Protein AF-A0A9D8S590-F1 (afdb_monomer)

Sequence (93 aa):
MKKFVYTIYFLMMSLGLSSCRVGSLALVYNDKTSIEEDGLRVDAAHKPITGIYQKYDKTMLLKEEAHYVNGRLSGLYKAYNNSGKVILEASYK

Nearest PDB structures (foldseek):
  1mt6-assembly1_A  TM=6.704E-01  e=2.825E-01  Homo sapiens
  5e9u-assembly1_D  TM=4.754E-01  e=2.825E-01  Streptococcus gordonii
  7vfm-assembly1_A  TM=5.531E-01  e=6.421E-01  Staphylococcus aureus subsp. aureus USA300
  7vfk-assembly1_B  TM=6.035E-01  e=7.656E-01  Staphylococcus aureus subsp. aureus USA300
  7vfn-assembly2_C  TM=5.226E-01  e=5.385E-01  Staphylococcus aureus subsp. aureus USA300

Structure (mmCIF, N/CA/C/O backbone):
data_AF-A0A9D8S590-F1
#
_entry.id   AF-A0A9D8S590-F1
#
loop_
_atom_site.group_PDB
_atom_site.id
_atom_site.type_symbol
_atom_site.label_atom_id
_atom_site.label_alt_id
_atom_site.label_comp_id
_atom_site.label_asym_id
_atom_site.label_entity_id
_atom_site.label_seq_id
_atom_site.pdbx_PDB_ins_code
_atom_site.Cartn_x
_atom_site.Cartn_y
_atom_site.Cartn_z
_atom_site.occupancy
_atom_site.B_iso_or_equiv
_atom_site.auth_seq_id
_atom_site.auth_comp_id
_atom_site.auth_asym_id
_atom_site.auth_atom_id
_atom_site.pdbx_PDB_model_num
ATOM 1 N N . MET A 1 1 ? 56.106 -18.911 23.865 1.00 57.62 1 MET A N 1
ATOM 2 C CA . MET A 1 1 ? 54.927 -18.395 24.602 1.00 57.62 1 MET A CA 1
ATOM 3 C C . MET A 1 1 ? 54.269 -17.198 23.911 1.00 57.62 1 MET A C 1
ATOM 5 O O . MET A 1 1 ? 53.092 -17.291 23.608 1.00 57.62 1 MET A O 1
ATOM 9 N N . LYS A 1 2 ? 55.003 -16.130 23.549 1.00 50.94 2 LYS A N 1
ATOM 10 C CA . LYS A 1 2 ? 54.437 -14.951 22.847 1.00 50.94 2 LYS A CA 1
ATOM 11 C C . LYS A 1 2 ? 53.743 -15.268 21.506 1.00 50.94 2 LYS A C 1
ATOM 13 O O . LYS A 1 2 ? 52.668 -14.748 21.253 1.00 50.94 2 LYS A O 1
ATOM 18 N N . LYS A 1 3 ? 54.296 -16.178 20.688 1.00 53.81 3 LYS A N 1
ATOM 19 C CA . LYS A 1 3 ? 53.686 -16.600 19.405 1.00 53.81 3 LYS A CA 1
ATOM 20 C C . LYS A 1 3 ? 52.295 -17.236 19.570 1.00 53.81 3 LYS A C 1
ATOM 22 O O . LYS A 1 3 ? 51.437 -17.003 18.738 1.00 53.81 3 LYS A O 1
ATOM 27 N N . PHE A 1 4 ? 52.064 -17.960 20.669 1.00 59.22 4 PHE A N 1
ATOM 28 C CA . PHE A 1 4 ? 50.789 -18.629 20.963 1.00 59.22 4 PHE A CA 1
ATOM 29 C C . PHE A 1 4 ? 49.681 -17.625 21.322 1.00 59.22 4 PHE A C 1
ATOM 31 O O . PHE A 1 4 ? 48.528 -17.798 20.943 1.00 59.22 4 PHE A O 1
ATOM 38 N N . VAL A 1 5 ? 50.055 -16.531 21.996 1.00 61.88 5 VAL A N 1
ATOM 39 C CA . VAL A 1 5 ? 49.145 -15.431 22.354 1.00 61.88 5 VAL A CA 1
ATOM 40 C C . VAL A 1 5 ? 48.705 -14.651 21.110 1.00 61.88 5 VAL A C 1
ATOM 42 O O . VAL A 1 5 ? 47.527 -14.331 20.986 1.00 61.88 5 VAL A O 1
ATOM 45 N N . TYR A 1 6 ? 49.606 -14.413 20.146 1.00 60.75 6 TYR A N 1
ATOM 46 C CA . TYR A 1 6 ? 49.246 -13.757 18.880 1.00 60.75 6 TYR A CA 1
ATOM 47 C C . TYR A 1 6 ? 48.312 -14.608 18.012 1.00 60.75 6 TYR A C 1
ATOM 49 O O . TYR A 1 6 ? 47.399 -14.066 17.394 1.00 60.75 6 TYR A O 1
ATOM 57 N N . THR A 1 7 ? 48.485 -15.933 17.999 1.00 59.62 7 THR A N 1
ATOM 58 C CA . THR A 1 7 ? 47.588 -16.838 17.263 1.00 59.62 7 THR A CA 1
ATOM 59 C C . THR A 1 7 ? 46.177 -16.854 17.859 1.00 59.62 7 THR A C 1
ATOM 61 O O . THR A 1 7 ? 45.201 -16.861 17.114 1.00 59.62 7 THR A O 1
ATOM 64 N N . ILE A 1 8 ? 46.054 -16.781 19.189 1.00 61.78 8 ILE A N 1
ATOM 65 C CA . ILE A 1 8 ? 44.757 -16.681 19.882 1.00 61.78 8 ILE A CA 1
ATOM 66 C C . ILE A 1 8 ? 44.086 -15.327 19.607 1.00 61.78 8 ILE A C 1
ATOM 68 O O . ILE A 1 8 ? 42.884 -15.276 19.358 1.00 61.78 8 ILE A O 1
ATOM 72 N N . TYR A 1 9 ? 44.859 -14.238 19.582 1.00 59.62 9 TYR A N 1
ATOM 73 C CA . TYR A 1 9 ? 44.336 -12.903 19.281 1.00 59.62 9 TYR A CA 1
ATOM 74 C C . TYR A 1 9 ? 43.818 -12.791 17.835 1.00 59.62 9 TYR A C 1
ATOM 76 O O . TYR A 1 9 ? 42.786 -12.174 17.588 1.00 59.62 9 TYR A O 1
ATOM 84 N N . PHE A 1 10 ? 44.486 -13.451 16.883 1.00 63.09 10 PHE A N 1
ATOM 85 C CA . PHE A 1 10 ? 44.072 -13.491 15.477 1.00 63.09 10 PHE A CA 1
ATOM 86 C C . PHE A 1 10 ? 42.776 -14.296 15.255 1.00 63.09 10 PHE A C 1
ATOM 88 O O . PHE A 1 10 ? 41.968 -13.941 14.401 1.00 63.09 10 PHE A O 1
ATOM 95 N N . LEU A 1 11 ? 42.532 -15.341 16.056 1.00 58.28 11 LEU A N 1
ATOM 96 C CA . LEU A 1 11 ? 41.325 -16.177 15.967 1.00 58.28 11 LEU A CA 1
ATOM 97 C C . LEU A 1 11 ? 40.074 -15.504 16.568 1.00 58.28 11 LEU A C 1
ATOM 99 O O . LEU A 1 11 ? 38.954 -15.818 16.179 1.00 58.28 11 LEU A O 1
ATOM 103 N N . MET A 1 12 ? 40.249 -14.576 17.511 1.00 61.16 12 MET A N 1
ATOM 104 C CA . MET A 1 12 ? 39.145 -13.862 18.172 1.00 61.16 12 MET A CA 1
ATOM 105 C C . MET A 1 12 ? 38.668 -12.622 17.402 1.00 61.16 12 MET A C 1
ATOM 107 O O . MET A 1 12 ? 37.593 -12.100 17.682 1.00 61.16 12 MET A O 1
ATOM 111 N N . MET A 1 13 ? 39.426 -12.167 16.401 1.00 60.19 13 MET A N 1
ATOM 112 C CA . MET A 1 13 ? 39.083 -11.001 15.579 1.00 60.19 13 MET A CA 1
ATOM 113 C C . MET A 1 13 ? 38.152 -11.345 14.397 1.00 60.19 13 MET A C 1
ATOM 115 O O . MET A 1 13 ? 37.563 -10.450 13.796 1.00 60.19 13 MET A O 1
ATOM 1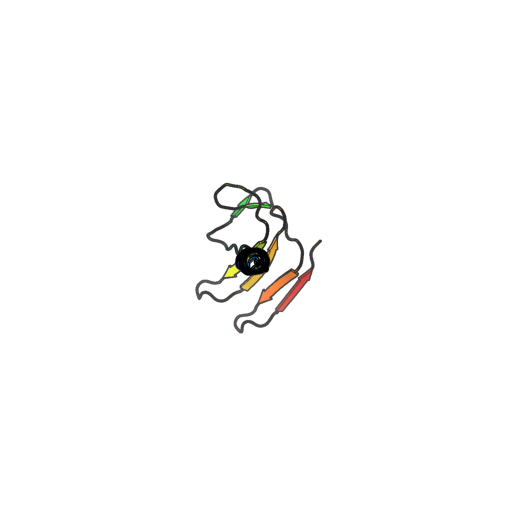19 N N . SER A 1 14 ? 37.963 -12.632 14.082 1.00 60.88 14 SER A N 1
ATOM 120 C CA . SER A 1 14 ? 37.116 -13.101 12.973 1.00 60.88 14 SER A CA 1
ATOM 121 C C . SER A 1 14 ? 35.655 -13.389 13.355 1.00 60.88 14 SER A C 1
ATOM 123 O O . SER A 1 14 ? 34.819 -13.554 12.470 1.00 60.88 14 SER A O 1
ATOM 125 N N . LEU A 1 15 ? 35.304 -13.403 14.646 1.00 60.84 15 LEU A N 1
ATOM 126 C CA . LEU A 1 15 ? 33.947 -13.732 15.123 1.00 60.84 15 LEU A CA 1
ATOM 127 C C . LEU A 1 15 ? 33.019 -12.506 15.291 1.00 60.84 15 LEU A C 1
ATOM 129 O O . LEU A 1 15 ? 31.872 -12.641 15.715 1.00 60.84 15 LEU A O 1
ATOM 133 N N . GLY A 1 16 ? 33.483 -11.308 14.919 1.00 58.88 16 GLY A N 1
ATOM 134 C CA . GLY A 1 16 ? 32.763 -10.042 15.110 1.00 58.88 16 GLY A CA 1
ATOM 135 C C . GLY A 1 16 ? 31.861 -9.578 13.958 1.00 58.88 16 GLY A C 1
ATOM 136 O O . GLY A 1 16 ? 31.182 -8.570 14.111 1.00 58.88 16 GLY A O 1
ATOM 137 N N . LEU A 1 17 ? 31.809 -10.278 12.820 1.00 60.47 17 LEU A N 1
ATOM 138 C CA . LEU A 1 17 ? 30.906 -9.941 11.701 1.00 60.47 17 LEU A CA 1
ATOM 139 C C . LEU A 1 17 ? 29.663 -10.838 11.696 1.00 60.47 17 LEU A C 1
ATOM 141 O O . LEU A 1 17 ? 29.185 -11.264 10.644 1.00 60.47 17 LEU A O 1
ATOM 145 N N . SER A 1 18 ? 29.140 -11.138 12.886 1.00 64.31 18 SER A N 1
ATOM 146 C CA . SER A 1 18 ? 27.841 -11.791 13.034 1.00 64.31 18 SER A CA 1
ATOM 147 C C . SER A 1 18 ? 26.763 -10.829 12.544 1.00 64.31 18 SER A C 1
ATOM 149 O O . SER A 1 18 ? 26.262 -9.996 13.290 1.00 64.31 18 SER A O 1
ATOM 151 N N . SER A 1 19 ? 26.519 -10.925 11.235 1.00 60.91 19 SER A N 1
ATOM 152 C CA . SER A 1 19 ? 25.381 -10.462 10.452 1.00 60.91 19 SER A CA 1
ATOM 153 C C . SER A 1 19 ? 24.399 -9.628 11.269 1.00 60.91 19 SER A C 1
ATOM 155 O O . SER A 1 19 ? 23.525 -10.162 11.955 1.00 60.91 19 SER A O 1
ATOM 157 N N . CYS A 1 20 ? 24.491 -8.301 11.137 1.00 58.41 20 CYS A N 1
ATOM 158 C CA . CYS A 1 20 ? 23.281 -7.508 11.250 1.00 58.41 20 CYS A CA 1
ATOM 159 C C . CYS A 1 20 ? 22.358 -8.094 10.182 1.00 58.41 20 CYS A C 1
ATOM 161 O O . CYS A 1 20 ? 22.584 -7.899 8.986 1.00 58.41 20 CYS A O 1
ATOM 163 N N . ARG A 1 21 ? 21.394 -8.923 10.593 1.00 58.84 21 ARG A N 1
ATOM 164 C CA . ARG A 1 21 ? 20.281 -9.267 9.725 1.00 58.84 21 ARG A CA 1
ATOM 165 C C . ARG A 1 21 ? 19.627 -7.928 9.445 1.00 58.84 21 ARG A C 1
ATOM 167 O O . ARG A 1 21 ? 18.883 -7.429 10.285 1.00 58.84 21 ARG A O 1
ATOM 174 N N . VAL A 1 22 ? 19.974 -7.309 8.320 1.00 58.88 22 VAL A N 1
ATOM 175 C CA . VAL A 1 22 ? 19.219 -6.187 7.787 1.00 58.88 22 VAL A CA 1
ATOM 176 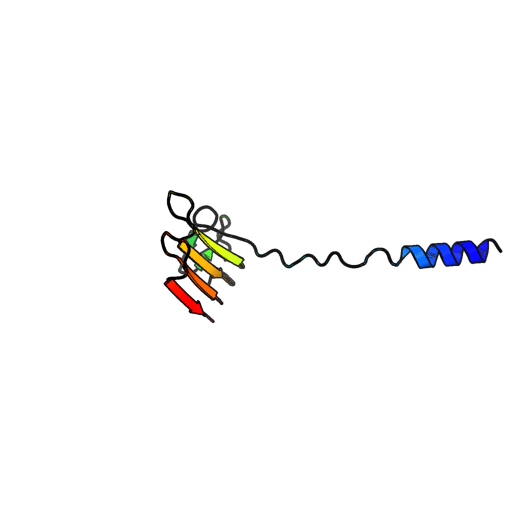C C . VAL A 1 22 ? 17.860 -6.799 7.508 1.00 58.88 22 VAL A C 1
ATOM 178 O O . VAL A 1 22 ? 17.680 -7.492 6.508 1.00 58.88 22 VAL A O 1
ATOM 181 N N . GLY A 1 23 ? 16.944 -6.678 8.474 1.00 55.41 23 GLY A N 1
ATOM 182 C CA . GLY A 1 23 ? 15.547 -6.998 8.255 1.00 55.41 23 GLY A CA 1
ATOM 183 C C . GLY A 1 23 ? 15.173 -6.274 6.977 1.00 55.41 23 GLY A C 1
ATOM 184 O O . GLY A 1 23 ? 15.448 -5.082 6.859 1.00 55.41 23 GLY A O 1
ATOM 185 N N . SER A 1 24 ? 14.698 -7.022 5.986 1.00 57.19 24 SER A N 1
ATOM 186 C CA . SER A 1 24 ? 14.336 -6.502 4.675 1.00 57.19 24 SER A CA 1
ATOM 187 C C . SER A 1 24 ? 13.458 -5.270 4.871 1.00 57.19 24 SER A C 1
ATOM 189 O O . SER A 1 24 ? 12.302 -5.391 5.273 1.00 57.19 24 SER A O 1
ATOM 191 N N . LEU A 1 25 ? 14.048 -4.088 4.669 1.00 67.38 25 LEU A N 1
ATOM 192 C CA . LEU A 1 25 ? 13.359 -2.812 4.776 1.00 67.38 25 LEU A CA 1
ATOM 193 C C . LEU A 1 25 ? 12.314 -2.805 3.668 1.00 67.38 25 LEU A C 1
ATOM 195 O O . LEU A 1 25 ? 12.645 -2.660 2.492 1.00 67.38 25 LEU A O 1
ATOM 199 N N . ALA A 1 26 ? 11.056 -3.021 4.038 1.00 75.38 26 ALA A N 1
ATOM 200 C CA . ALA A 1 26 ? 9.958 -2.806 3.120 1.00 75.38 26 ALA A CA 1
ATOM 201 C C . ALA A 1 26 ? 9.872 -1.298 2.866 1.00 75.38 26 ALA A C 1
ATOM 203 O O . ALA A 1 26 ? 9.642 -0.519 3.792 1.00 75.38 26 ALA A O 1
ATOM 204 N N . LEU A 1 27 ? 1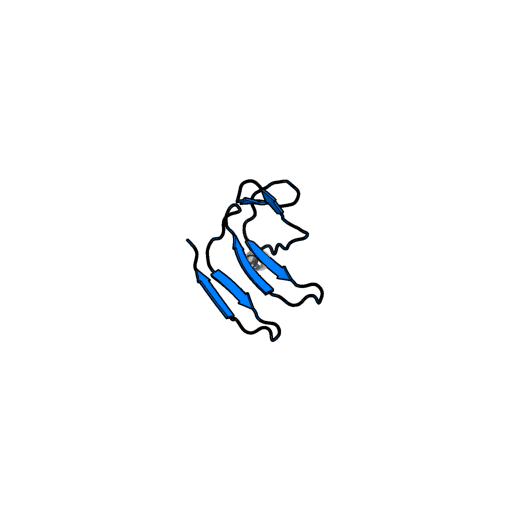0.104 -0.882 1.621 1.00 92.12 27 LEU A N 1
ATOM 205 C CA . LEU A 1 27 ? 9.893 0.504 1.219 1.00 92.12 27 LEU A CA 1
ATOM 206 C C . LEU A 1 27 ? 8.398 0.819 1.320 1.00 92.12 27 LEU A C 1
ATOM 208 O O . LEU A 1 27 ? 7.572 0.035 0.847 1.00 92.12 27 LEU A O 1
ATOM 212 N N . VAL A 1 28 ? 8.063 1.948 1.946 1.00 96.31 28 VAL A N 1
ATOM 213 C CA . VAL A 1 28 ? 6.679 2.400 2.123 1.00 96.31 28 VAL A CA 1
ATOM 214 C C . VAL A 1 28 ? 6.433 3.626 1.255 1.00 96.31 28 VAL A C 1
ATOM 216 O O . VAL A 1 28 ? 7.151 4.624 1.332 1.00 96.31 28 VAL A O 1
ATOM 219 N N . TYR A 1 29 ? 5.391 3.544 0.443 1.00 97.50 29 TYR A N 1
ATOM 220 C CA . TYR A 1 29 ? 4.954 4.561 -0.493 1.00 97.50 29 TYR A CA 1
ATOM 221 C C . TYR A 1 29 ? 3.561 5.058 -0.126 1.00 97.50 29 TYR A C 1
ATOM 223 O O . TYR A 1 29 ? 2.766 4.350 0.491 1.00 97.50 29 TYR A O 1
ATOM 231 N N . ASN A 1 30 ? 3.238 6.271 -0.550 1.00 97.50 30 ASN A N 1
ATOM 232 C CA . ASN A 1 30 ? 1.908 6.845 -0.417 1.00 97.50 30 ASN A CA 1
ATOM 233 C C . ASN A 1 30 ? 1.585 7.723 -1.633 1.00 97.50 30 ASN A C 1
ATOM 235 O O . ASN A 1 30 ? 2.335 7.785 -2.609 1.00 97.50 30 ASN A O 1
ATOM 239 N N . ASP A 1 31 ? 0.434 8.369 -1.585 1.00 96.88 31 ASP A N 1
ATOM 240 C CA . ASP A 1 31 ? -0.104 9.296 -2.578 1.00 96.88 31 ASP A CA 1
ATOM 241 C C . ASP A 1 31 ? 0.779 10.536 -2.822 1.00 96.88 31 ASP A C 1
ATOM 243 O O . ASP A 1 31 ? 0.641 11.185 -3.853 1.00 96.88 31 ASP A O 1
ATOM 247 N N . LYS A 1 32 ? 1.738 10.836 -1.936 1.00 96.12 32 LYS A N 1
ATOM 248 C CA . LYS A 1 32 ? 2.721 11.920 -2.117 1.00 96.12 32 LYS A CA 1
ATOM 249 C C . LYS A 1 32 ? 4.034 11.450 -2.739 1.00 96.12 32 LYS A C 1
ATOM 251 O O . LYS A 1 32 ? 4.738 12.257 -3.333 1.00 96.12 32 LYS A O 1
ATOM 256 N N . THR A 1 33 ? 4.402 10.182 -2.560 1.00 97.56 33 THR A N 1
ATOM 257 C CA . THR A 1 33 ? 5.711 9.653 -2.992 1.00 97.56 33 THR A CA 1
ATOM 258 C C . THR A 1 33 ? 5.646 8.799 -4.250 1.00 97.56 33 THR A C 1
ATOM 260 O O . THR A 1 33 ? 6.684 8.404 -4.777 1.00 97.56 33 THR A O 1
ATOM 263 N N . SER A 1 34 ? 4.441 8.494 -4.726 1.00 97.69 34 SER A N 1
ATOM 264 C CA . SER A 1 34 ? 4.231 7.719 -5.945 1.00 97.69 34 SER A CA 1
ATOM 265 C C . SER A 1 34 ? 2.898 8.069 -6.586 1.00 97.69 34 SER A C 1
ATOM 267 O O . SER A 1 34 ? 1.932 8.406 -5.893 1.00 97.69 34 SER A O 1
ATOM 269 N N . ILE A 1 35 ? 2.829 7.915 -7.902 1.00 97.88 35 ILE A N 1
ATOM 270 C CA . ILE A 1 35 ? 1.647 8.160 -8.735 1.00 97.88 35 ILE A CA 1
ATOM 271 C C . ILE A 1 35 ? 1.322 6.913 -9.557 1.00 97.88 35 ILE A C 1
ATOM 273 O O . ILE A 1 35 ? 2.097 5.959 -9.569 1.00 97.88 35 ILE A O 1
ATOM 277 N N . GLU A 1 36 ? 0.152 6.887 -10.181 1.00 97.12 36 GLU A N 1
ATOM 278 C CA . GLU A 1 36 ? -0.200 5.857 -11.157 1.00 97.12 36 GLU A CA 1
ATOM 279 C C . GLU A 1 36 ? -0.002 6.417 -12.570 1.00 97.12 36 GLU A C 1
ATOM 281 O O . GLU A 1 36 ? -0.497 7.499 -12.883 1.00 97.12 36 GLU A O 1
ATOM 286 N N . GLU A 1 37 ? 0.747 5.693 -13.394 1.00 97.69 37 GLU A N 1
ATOM 287 C CA . GLU A 1 37 ? 1.105 6.031 -14.770 1.00 97.69 37 GLU A CA 1
ATOM 288 C C . GLU A 1 37 ? 1.024 4.749 -15.605 1.00 97.69 37 GLU A C 1
ATOM 290 O O . GLU A 1 37 ? 1.603 3.728 -15.236 1.00 97.69 37 GLU A O 1
ATOM 295 N N . ASP A 1 38 ? 0.244 4.769 -16.689 1.00 96.06 38 ASP A N 1
ATOM 296 C CA . ASP A 1 38 ? 0.022 3.611 -17.569 1.00 96.06 38 ASP A CA 1
ATOM 297 C C . ASP A 1 38 ? -0.393 2.313 -16.835 1.00 96.06 38 ASP A C 1
ATOM 299 O O . ASP A 1 38 ? -0.029 1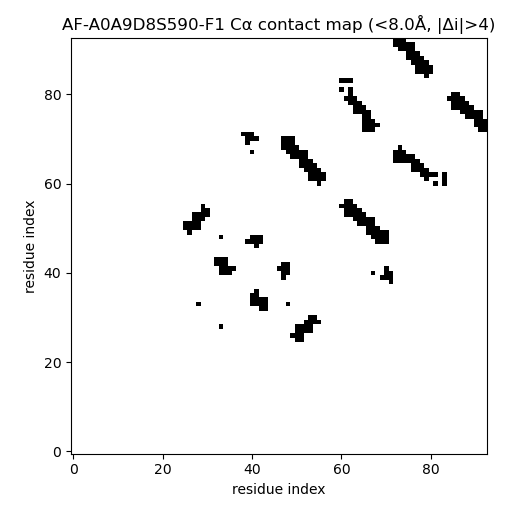.199 -17.218 1.00 96.06 38 ASP A O 1
ATOM 303 N N . GLY A 1 39 ? -1.167 2.448 -15.750 1.00 95.31 39 GLY A N 1
ATOM 304 C CA . GLY A 1 39 ? -1.622 1.327 -14.914 1.00 95.31 39 GLY A CA 1
ATOM 305 C C . GLY A 1 39 ? -0.533 0.717 -14.022 1.00 95.31 39 GLY A C 1
ATOM 306 O O . GLY A 1 39 ? -0.734 -0.350 -13.437 1.00 95.31 39 GLY A O 1
ATOM 307 N N . LEU A 1 40 ? 0.627 1.368 -13.922 1.00 97.69 40 LEU A N 1
ATOM 308 C CA . LEU A 1 40 ? 1.697 1.035 -12.994 1.00 97.69 40 LEU A CA 1
ATOM 309 C C . LEU A 1 40 ? 1.825 2.121 -11.934 1.00 97.69 40 LEU A C 1
ATOM 311 O O . LEU A 1 40 ? 1.717 3.312 -12.205 1.00 97.69 40 LEU A O 1
ATOM 315 N N . ARG A 1 41 ? 2.137 1.711 -10.711 1.00 97.56 41 ARG A N 1
ATOM 316 C CA . ARG A 1 41 ? 2.499 2.638 -9.646 1.00 97.56 41 ARG A CA 1
ATOM 317 C C . ARG A 1 41 ? 3.996 2.932 -9.695 1.00 97.56 41 ARG A C 1
ATOM 319 O O . ARG A 1 41 ? 4.813 2.014 -9.583 1.00 97.56 41 ARG A O 1
ATOM 326 N N . VAL A 1 42 ? 4.351 4.201 -9.856 1.00 98.44 42 VAL A N 1
ATOM 327 C CA . VAL A 1 42 ? 5.731 4.663 -10.057 1.00 98.44 42 VAL A CA 1
ATOM 328 C C . VAL A 1 42 ? 6.136 5.700 -9.014 1.00 98.44 42 VAL A C 1
ATOM 330 O O . VAL A 1 42 ? 5.289 6.413 -8.476 1.00 98.44 42 VAL A O 1
ATOM 333 N N . ASP A 1 43 ? 7.426 5.765 -8.694 1.00 97.75 43 ASP A N 1
ATOM 334 C CA . ASP A 1 43 ? 7.996 6.796 -7.824 1.00 97.75 43 ASP A CA 1
ATOM 335 C C . ASP A 1 43 ? 8.203 8.136 -8.558 1.00 97.75 43 ASP A C 1
ATOM 337 O O . ASP A 1 43 ? 7.863 8.295 -9.729 1.00 97.75 43 ASP A O 1
ATOM 341 N N . ALA A 1 44 ? 8.782 9.122 -7.866 1.00 96.75 44 ALA A N 1
ATOM 342 C CA . ALA A 1 44 ? 9.070 10.444 -8.429 1.00 96.75 44 ALA A CA 1
ATOM 343 C C . ALA A 1 44 ? 10.065 10.435 -9.610 1.00 96.75 44 ALA A C 1
ATOM 345 O O . ALA A 1 44 ? 10.173 11.433 -10.317 1.00 96.75 44 ALA A O 1
ATOM 346 N N . ALA A 1 45 ? 10.800 9.340 -9.820 1.00 97.38 45 ALA A N 1
ATOM 347 C CA . ALA A 1 45 ? 11.689 9.147 -10.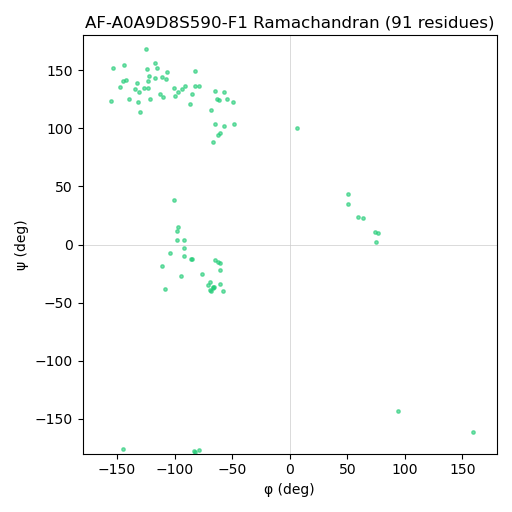961 1.00 97.38 45 ALA A CA 1
ATOM 348 C C . ALA A 1 45 ? 11.016 8.341 -12.089 1.00 97.38 45 ALA A C 1
ATOM 350 O O . ALA A 1 45 ? 11.713 7.844 -12.974 1.00 97.38 45 ALA A O 1
ATOM 351 N N . HIS A 1 46 ? 9.685 8.193 -12.051 1.00 97.00 46 HIS A N 1
ATOM 352 C CA . HIS A 1 46 ? 8.893 7.385 -12.983 1.00 97.00 46 HIS A CA 1
ATOM 353 C C . HIS A 1 46 ? 9.298 5.901 -13.002 1.00 97.00 46 HIS A C 1
ATOM 355 O O . HIS A 1 46 ? 9.058 5.180 -13.972 1.00 97.00 46 HIS A O 1
ATOM 361 N N . LYS A 1 47 ? 9.917 5.404 -11.921 1.00 97.69 47 LYS A N 1
ATOM 362 C CA . LYS A 1 47 ? 10.322 4.002 -11.818 1.00 97.69 47 LYS A CA 1
ATOM 363 C C . LYS A 1 47 ? 9.234 3.179 -11.117 1.00 97.69 47 LYS A C 1
ATOM 365 O O . LYS A 1 47 ? 8.770 3.588 -10.051 1.00 97.69 47 LYS A O 1
ATOM 370 N N . PRO A 1 48 ? 8.858 1.994 -11.642 1.00 98.12 48 PRO A N 1
ATOM 371 C CA . PRO A 1 48 ? 7.885 1.123 -10.987 1.00 98.12 48 PRO A CA 1
ATOM 372 C C . PRO A 1 48 ? 8.313 0.740 -9.568 1.00 98.12 48 PRO A C 1
ATOM 374 O O . PRO A 1 48 ? 9.446 0.297 -9.350 1.00 98.12 48 PRO A O 1
ATOM 377 N N . ILE A 1 49 ? 7.400 0.887 -8.607 1.00 97.44 49 ILE A N 1
ATOM 378 C CA . ILE A 1 49 ? 7.703 0.645 -7.194 1.00 97.44 49 ILE A CA 1
ATOM 379 C C . ILE A 1 49 ? 7.627 -0.842 -6.832 1.00 97.44 49 ILE A C 1
ATOM 381 O O . ILE A 1 49 ? 6.805 -1.593 -7.360 1.00 97.44 49 ILE A O 1
ATOM 385 N N . THR A 1 50 ? 8.443 -1.255 -5.865 1.00 96.94 50 THR A N 1
ATOM 386 C CA . THR A 1 50 ? 8.330 -2.557 -5.198 1.00 96.94 50 THR A CA 1
ATOM 387 C C . THR A 1 50 ? 8.358 -2.314 -3.696 1.00 96.94 50 THR A C 1
ATOM 389 O O . THR A 1 50 ? 9.362 -1.839 -3.164 1.00 96.94 50 THR A O 1
ATOM 392 N N . GLY A 1 51 ? 7.248 -2.593 -3.014 1.00 95.69 51 GLY A N 1
ATOM 393 C CA . GLY A 1 51 ? 7.078 -2.252 -1.605 1.00 95.69 51 GLY A CA 1
ATOM 394 C C . GLY A 1 51 ? 5.619 -2.200 -1.163 1.00 95.69 51 GLY A C 1
ATOM 395 O O . GLY A 1 51 ? 4.733 -2.748 -1.817 1.00 95.69 51 GLY A O 1
ATOM 396 N N . ILE A 1 52 ? 5.381 -1.540 -0.033 1.00 97.25 52 ILE A N 1
ATOM 397 C CA . ILE A 1 52 ? 4.053 -1.336 0.544 1.00 97.25 52 ILE A CA 1
ATOM 398 C C . ILE A 1 52 ? 3.548 0.043 0.141 1.00 97.25 52 ILE A C 1
ATOM 400 O O . ILE A 1 52 ? 4.243 1.038 0.308 1.00 97.25 52 ILE A O 1
ATOM 404 N N . TYR A 1 53 ? 2.326 0.117 -0.359 1.00 98.06 53 TYR A N 1
ATOM 405 C CA . TYR A 1 53 ? 1.587 1.352 -0.545 1.00 98.06 53 TYR A CA 1
ATOM 406 C C . TYR A 1 53 ? 0.579 1.527 0.587 1.00 98.06 53 TYR A C 1
ATOM 408 O O . TYR A 1 53 ? -0.155 0.596 0.909 1.00 98.06 53 TYR A O 1
ATOM 416 N N . GLN A 1 54 ? 0.511 2.732 1.144 1.00 98.25 54 GLN A N 1
ATOM 417 C CA . GLN A 1 54 ? -0.488 3.125 2.126 1.00 98.25 54 GLN A CA 1
ATOM 418 C C . GLN A 1 54 ? -1.204 4.397 1.683 1.00 98.25 54 GLN A C 1
ATOM 420 O O . GLN A 1 54 ? -0.576 5.372 1.265 1.00 98.25 54 GLN A O 1
ATOM 425 N N . LYS A 1 55 ? -2.528 4.388 1.814 1.00 97.94 55 LYS A N 1
ATOM 426 C CA . LYS A 1 55 ? -3.394 5.531 1.535 1.00 97.94 55 LYS A CA 1
ATOM 427 C C . LYS A 1 55 ? -4.014 6.030 2.824 1.00 97.94 55 LYS A C 1
ATOM 429 O O . LYS A 1 55 ? -4.625 5.255 3.562 1.00 97.94 55 LYS A O 1
ATOM 434 N N . TYR A 1 56 ? -3.909 7.329 3.049 1.00 97.44 56 TYR A N 1
ATOM 435 C CA . TYR A 1 56 ? -4.433 7.991 4.235 1.00 97.44 56 TYR A CA 1
ATOM 436 C C . TYR A 1 56 ? -5.551 8.961 3.856 1.00 97.44 56 TYR A C 1
ATOM 438 O O . TYR A 1 56 ? -5.582 9.489 2.746 1.00 97.44 56 TYR A O 1
ATOM 446 N N . ASP A 1 57 ? -6.486 9.203 4.772 1.00 95.44 57 ASP A N 1
ATOM 447 C CA . ASP A 1 57 ? -7.433 10.306 4.615 1.00 95.44 57 ASP A CA 1
ATOM 448 C C . ASP A 1 57 ? -6.853 11.651 5.086 1.00 95.44 57 ASP A C 1
ATOM 450 O O . ASP A 1 57 ? -5.709 11.759 5.530 1.00 95.44 57 ASP A O 1
ATOM 454 N N . LYS A 1 58 ? -7.675 12.704 5.013 1.00 95.12 58 LYS A N 1
ATOM 455 C CA . LYS A 1 58 ? -7.308 14.070 5.428 1.00 95.12 58 LYS A CA 1
ATOM 456 C C . LYS A 1 58 ? -6.924 14.177 6.909 1.00 95.12 58 LYS A C 1
ATOM 458 O O . LYS A 1 58 ? -6.258 15.133 7.289 1.00 95.12 58 LYS A O 1
ATOM 463 N N . THR A 1 59 ? -7.363 13.227 7.731 1.00 95.19 59 THR A N 1
ATOM 464 C CA . THR A 1 59 ? -7.073 13.146 9.167 1.00 95.19 59 THR A CA 1
ATOM 465 C C . THR A 1 59 ? -5.924 12.189 9.483 1.00 95.19 59 THR A C 1
ATOM 467 O O . THR A 1 59 ? -5.705 11.877 10.648 1.00 95.19 59 THR A O 1
ATOM 470 N N . MET A 1 60 ? -5.172 11.743 8.467 1.00 94.44 60 MET A N 1
ATOM 471 C CA . MET A 1 60 ? -4.069 10.783 8.590 1.00 94.44 60 MET A CA 1
ATOM 472 C C . MET A 1 60 ? -4.502 9.388 9.071 1.00 94.44 60 MET A C 1
ATOM 474 O O . MET A 1 60 ? -3.677 8.617 9.559 1.00 94.44 60 MET A O 1
ATOM 478 N N . LEU A 1 61 ? -5.775 9.022 8.897 1.00 96.94 61 LEU A N 1
ATOM 479 C CA . LEU A 1 61 ? -6.244 7.668 9.177 1.00 96.94 61 LEU A CA 1
ATOM 480 C C . LEU A 1 61 ? -6.009 6.762 7.962 1.00 96.94 61 LEU A C 1
ATOM 482 O O . LEU A 1 61 ? -6.403 7.104 6.844 1.00 96.94 61 LEU A O 1
ATOM 486 N N . LEU A 1 62 ? -5.390 5.599 8.189 1.00 97.94 62 LEU A N 1
ATOM 487 C CA . LEU A 1 62 ? -5.122 4.601 7.151 1.00 97.94 62 LEU A CA 1
ATOM 488 C C . LEU A 1 62 ? -6.439 4.073 6.568 1.00 97.94 62 LEU A C 1
ATOM 490 O O . LEU A 1 62 ? -7.306 3.598 7.302 1.00 97.94 62 LEU A O 1
ATOM 494 N N . LYS A 1 63 ? -6.582 4.157 5.245 1.00 98.44 63 LYS A N 1
ATOM 495 C CA . LYS A 1 63 ? -7.748 3.665 4.499 1.00 98.44 63 LYS A CA 1
ATOM 496 C C . LYS A 1 63 ? -7.443 2.428 3.691 1.00 98.44 63 LYS A C 1
ATOM 498 O O . LYS A 1 63 ? -8.293 1.549 3.622 1.00 98.44 63 LYS A O 1
ATOM 503 N N . GLU A 1 64 ? -6.259 2.356 3.095 1.00 98.19 64 GLU A N 1
ATOM 504 C CA . GLU A 1 64 ? -5.871 1.241 2.237 1.00 98.19 64 GLU A CA 1
ATOM 505 C C . GLU A 1 64 ? -4.393 0.913 2.448 1.00 98.19 64 GLU A C 1
ATOM 507 O O . GLU A 1 64 ? -3.570 1.817 2.594 1.00 98.19 64 GLU A O 1
ATOM 512 N N . GLU A 1 65 ? -4.067 -0.375 2.443 1.00 98.12 65 GLU A N 1
ATOM 513 C CA . GLU A 1 65 ? -2.704 -0.897 2.428 1.00 98.12 65 GLU A CA 1
ATOM 514 C C . GLU A 1 65 ? -2.599 -1.958 1.334 1.00 98.12 65 GLU A C 1
ATOM 516 O O . GLU A 1 65 ? -3.451 -2.841 1.231 1.00 98.12 65 GLU A O 1
ATOM 521 N N . ALA A 1 66 ? -1.572 -1.863 0.497 1.00 97.62 66 ALA A N 1
ATOM 522 C CA . ALA A 1 66 ? -1.423 -2.716 -0.666 1.00 97.62 66 ALA A CA 1
ATOM 523 C C . ALA A 1 66 ? 0.040 -3.049 -0.932 1.00 97.62 66 ALA A C 1
ATOM 525 O O . ALA A 1 66 ? 0.911 -2.189 -0.837 1.00 97.62 66 ALA A O 1
ATOM 526 N N . HIS A 1 67 ? 0.312 -4.283 -1.327 1.00 97.12 67 HIS A N 1
ATOM 527 C CA . HIS A 1 67 ? 1.642 -4.693 -1.750 1.00 97.12 67 HIS A CA 1
ATOM 528 C C . HIS A 1 67 ? 1.803 -4.499 -3.265 1.00 97.12 67 HIS A C 1
ATOM 530 O O . HIS A 1 67 ? 0.908 -4.833 -4.043 1.00 97.12 67 HIS A O 1
ATOM 536 N N . TYR A 1 68 ? 2.950 -3.960 -3.676 1.00 96.94 68 TYR A N 1
ATOM 537 C CA . TYR A 1 68 ? 3.311 -3.747 -5.074 1.00 96.94 68 TYR A CA 1
ATOM 538 C C . TYR A 1 68 ? 4.631 -4.438 -5.417 1.00 96.94 68 TYR A C 1
ATOM 540 O O . TYR A 1 68 ? 5.585 -4.405 -4.636 1.00 96.94 68 TYR A O 1
ATOM 548 N N . VAL A 1 69 ? 4.699 -5.016 -6.616 1.00 96.81 69 VAL A N 1
ATOM 549 C CA . VAL A 1 69 ? 5.918 -5.557 -7.229 1.00 96.81 69 VAL A CA 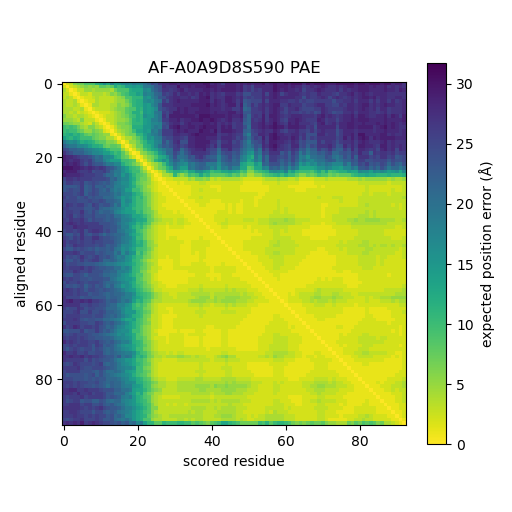1
ATOM 550 C C . VAL A 1 69 ? 5.996 -5.039 -8.660 1.00 96.81 69 VAL A C 1
ATOM 552 O O . VAL A 1 69 ? 5.076 -5.249 -9.448 1.00 96.81 69 VAL A O 1
ATOM 555 N N . ASN A 1 70 ? 7.08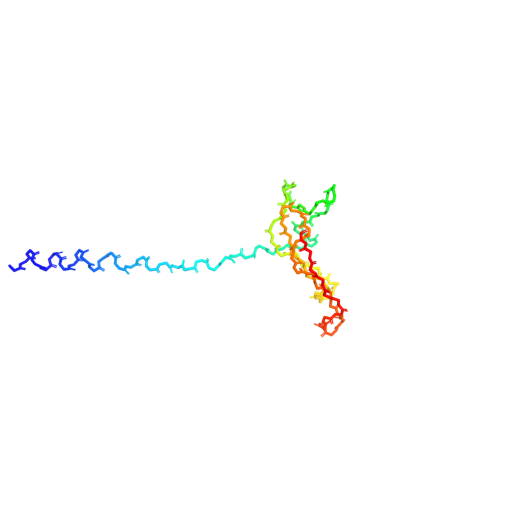9 -4.353 -9.006 1.00 96.56 70 ASN A N 1
ATOM 556 C CA . ASN A 1 70 ? 7.291 -3.738 -10.324 1.00 96.56 70 ASN A CA 1
ATOM 557 C C . ASN A 1 70 ? 6.100 -2.866 -10.768 1.00 96.56 70 ASN A C 1
ATOM 559 O O . ASN A 1 70 ? 5.644 -2.938 -11.909 1.00 96.56 70 ASN A O 1
ATOM 563 N N . GLY A 1 71 ? 5.569 -2.068 -9.842 1.00 97.25 71 GLY A N 1
ATOM 564 C CA . GLY A 1 71 ? 4.453 -1.153 -10.069 1.00 97.25 71 GLY A CA 1
ATOM 565 C C . GLY A 1 71 ? 3.081 -1.817 -10.172 1.00 97.25 71 GLY A C 1
ATOM 566 O O . GLY A 1 71 ? 2.096 -1.108 -10.339 1.00 97.25 71 GLY A O 1
ATOM 567 N N . ARG A 1 72 ? 2.972 -3.142 -10.017 1.00 97.62 72 ARG A N 1
ATOM 568 C CA . ARG A 1 72 ? 1.693 -3.871 -10.055 1.00 97.62 72 ARG A CA 1
ATOM 569 C C . ARG A 1 72 ? 1.278 -4.348 -8.671 1.00 97.62 72 ARG A C 1
ATOM 571 O O . ARG A 1 72 ? 2.131 -4.784 -7.899 1.00 97.62 72 ARG A O 1
ATOM 578 N N . LEU A 1 73 ? -0.023 -4.295 -8.383 1.00 96.56 73 LEU A N 1
ATOM 579 C CA . LEU A 1 73 ? -0.615 -4.908 -7.190 1.00 96.56 73 LEU A CA 1
ATOM 580 C C . LEU A 1 73 ? -0.240 -6.391 -7.133 1.00 96.56 73 LEU A C 1
ATOM 582 O O . LEU A 1 73 ? -0.480 -7.129 -8.082 1.00 96.56 73 LEU A O 1
ATOM 586 N N . SER A 1 74 ? 0.352 -6.815 -6.023 1.00 96.56 74 SER A N 1
ATOM 587 C CA . SER A 1 74 ? 0.836 -8.179 -5.832 1.00 96.56 74 SER A CA 1
ATOM 588 C C . SER A 1 74 ? 0.885 -8.489 -4.347 1.00 96.56 74 SER A C 1
ATOM 590 O O . SER A 1 74 ? 1.599 -7.824 -3.610 1.00 96.56 74 SER A O 1
ATOM 592 N N . GLY A 1 75 ? 0.213 -9.545 -3.906 1.00 95.00 75 GLY A N 1
ATOM 593 C CA . GLY A 1 75 ? 0.133 -9.933 -2.503 1.00 95.00 75 GLY A CA 1
ATOM 594 C C . GLY A 1 75 ? -1.099 -9.360 -1.812 1.00 95.00 75 GLY A C 1
ATOM 595 O O . GLY A 1 75 ? -2.186 -9.334 -2.383 1.00 95.00 75 GLY A O 1
ATOM 596 N N . LEU A 1 76 ? -0.953 -8.978 -0.546 1.00 96.69 76 LEU A N 1
ATOM 597 C CA . LEU A 1 76 ? -2.083 -8.603 0.298 1.00 96.69 76 LEU A CA 1
ATOM 598 C C . LEU A 1 76 ? -2.568 -7.179 -0.005 1.00 96.69 76 LEU A C 1
ATOM 600 O O . LEU A 1 76 ? -1.773 -6.249 -0.138 1.00 96.69 76 LEU A O 1
ATOM 604 N N . TYR A 1 77 ? -3.884 -7.022 -0.069 1.00 98.19 77 TYR A N 1
ATOM 605 C CA . TYR A 1 77 ? -4.585 -5.745 -0.090 1.00 98.19 77 TYR A CA 1
ATOM 606 C C . TYR A 1 77 ? -5.573 -5.705 1.069 1.00 98.19 77 TYR A C 1
ATOM 608 O O . TYR A 1 77 ? -6.319 -6.664 1.280 1.00 98.19 77 TYR A O 1
ATOM 616 N N . LYS A 1 78 ? -5.609 -4.586 1.788 1.00 98.56 78 LYS A N 1
ATOM 617 C CA . LYS A 1 78 ? -6.553 -4.324 2.872 1.00 98.56 78 LYS A CA 1
ATOM 618 C C . LYS A 1 78 ? -7.166 -2.945 2.721 1.00 98.56 78 LYS A C 1
ATOM 620 O O . LYS A 1 78 ? -6.454 -1.980 2.462 1.00 98.56 78 LYS A O 1
ATOM 625 N N . ALA A 1 79 ? -8.465 -2.850 2.983 1.00 98.38 79 ALA A N 1
ATOM 626 C CA . ALA A 1 79 ? -9.147 -1.583 3.206 1.00 98.38 79 ALA A CA 1
ATOM 627 C C . ALA A 1 79 ? -9.720 -1.524 4.626 1.00 98.38 79 ALA A C 1
ATOM 629 O O . ALA A 1 79 ? -10.211 -2.526 5.159 1.00 98.38 79 ALA A O 1
ATOM 630 N N . TYR A 1 80 ? -9.680 -0.339 5.228 1.00 98.38 80 TYR A N 1
ATOM 631 C CA . TYR A 1 80 ? -10.014 -0.098 6.629 1.00 98.38 80 TYR A CA 1
ATOM 632 C C . TYR A 1 80 ? -11.148 0.922 6.765 1.00 98.38 80 TYR A C 1
ATOM 634 O O . TYR A 1 80 ? -11.241 1.889 6.007 1.00 98.38 80 TYR A O 1
ATOM 642 N N . ASN A 1 81 ? -12.013 0.730 7.763 1.00 97.31 81 ASN A N 1
ATOM 643 C CA . ASN A 1 81 ? -13.036 1.713 8.121 1.00 97.31 81 ASN A CA 1
ATOM 644 C C . ASN A 1 81 ? -12.488 2.840 9.017 1.00 97.31 81 ASN A C 1
ATOM 646 O O . ASN A 1 81 ? -11.318 2.864 9.394 1.00 97.31 81 ASN A O 1
ATOM 650 N N . ASN A 1 82 ? -13.367 3.762 9.423 1.00 96.06 82 ASN A N 1
ATOM 651 C CA . ASN A 1 82 ? -13.009 4.895 10.286 1.00 96.06 82 ASN A CA 1
ATOM 652 C C . ASN A 1 82 ? -12.557 4.503 11.708 1.00 96.06 82 ASN A C 1
ATOM 654 O O . ASN A 1 82 ? -12.004 5.335 12.416 1.00 96.06 82 ASN A O 1
ATOM 658 N N . SER A 1 83 ? -12.774 3.255 12.126 1.00 95.69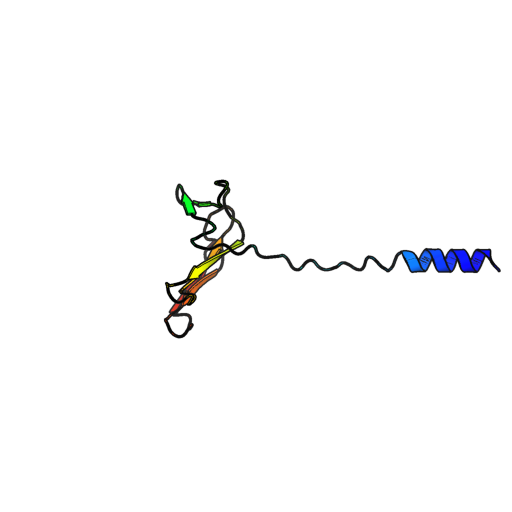 83 SER A N 1
ATOM 659 C CA . SER A 1 83 ? -12.291 2.711 13.401 1.00 95.69 83 SER A CA 1
ATOM 660 C C . SER A 1 83 ? -10.992 1.909 13.246 1.00 95.69 83 SER A C 1
ATOM 662 O O . SER A 1 83 ? -10.545 1.299 14.211 1.00 95.69 83 SER A O 1
ATOM 664 N N . GLY A 1 84 ? -10.412 1.851 12.040 1.00 94.62 84 GLY A N 1
ATOM 665 C CA . GLY A 1 84 ? -9.214 1.061 11.743 1.00 94.62 84 GLY A CA 1
ATOM 666 C C . GLY A 1 84 ? -9.465 -0.445 11.597 1.00 94.62 84 GLY A C 1
ATOM 667 O O . GLY A 1 84 ? -8.516 -1.221 11.533 1.00 94.62 84 GLY A O 1
ATOM 668 N N . LYS A 1 85 ? -10.726 -0.892 11.537 1.00 97.50 85 LYS A N 1
ATOM 669 C CA . LYS A 1 85 ? -11.061 -2.304 11.309 1.00 97.50 85 LYS A CA 1
ATOM 670 C C . LYS A 1 85 ? -11.018 -2.615 9.816 1.00 97.50 85 LYS A C 1
ATOM 672 O O . LYS A 1 85 ? -11.565 -1.856 9.015 1.00 97.50 85 LYS A O 1
ATOM 677 N N . VAL A 1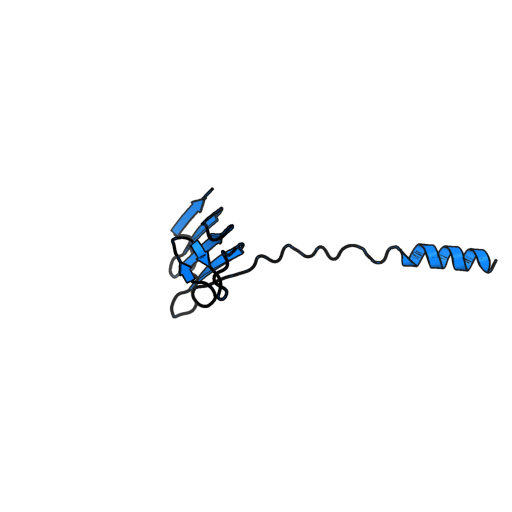 86 ? -10.426 -3.756 9.466 1.00 98.12 86 VAL A N 1
ATOM 678 C CA . VAL A 1 86 ? -10.432 -4.280 8.095 1.00 98.12 86 VAL A CA 1
ATOM 679 C C . VAL A 1 86 ? -11.873 -4.552 7.666 1.00 98.12 86 VAL A C 1
ATOM 681 O O . VAL A 1 86 ? -12.609 -5.271 8.346 1.00 98.12 86 VAL A O 1
ATOM 684 N N . ILE A 1 87 ? -12.268 -3.953 6.549 1.00 98.19 87 ILE A N 1
ATOM 685 C CA . ILE A 1 87 ? -13.582 -4.138 5.919 1.00 98.19 87 ILE A CA 1
ATOM 686 C C . ILE A 1 87 ? -13.495 -4.887 4.593 1.00 98.19 87 ILE A C 1
ATOM 688 O O . ILE A 1 87 ? -14.500 -5.421 4.135 1.00 98.19 87 ILE A O 1
ATOM 692 N N . LEU A 1 88 ? -12.306 -4.946 3.996 1.00 98.06 88 LEU A N 1
ATOM 693 C CA . LEU A 1 88 ? -12.033 -5.720 2.797 1.00 98.06 88 LEU A CA 1
ATOM 694 C C . LEU A 1 88 ? -10.596 -6.224 2.858 1.00 98.06 88 LEU A C 1
ATOM 696 O O . LEU A 1 88 ? -9.687 -5.470 3.202 1.00 98.06 88 LEU A O 1
ATOM 700 N N . GLU A 1 89 ? -10.413 -7.492 2.514 1.00 98.12 89 GLU A N 1
ATOM 701 C CA . GLU A 1 89 ? -9.111 -8.124 2.355 1.00 98.12 89 GLU A CA 1
ATOM 702 C C . GLU A 1 89 ? -9.110 -8.938 1.058 1.00 98.12 89 GLU A C 1
ATOM 704 O O . GLU A 1 89 ? -10.075 -9.645 0.764 1.00 98.12 89 GLU A O 1
ATOM 709 N N . ALA A 1 90 ? -8.052 -8.806 0.265 1.00 97.69 90 ALA A N 1
ATOM 710 C CA . ALA A 1 90 ? -7.882 -9.529 -0.988 1.00 97.69 90 ALA A CA 1
ATOM 711 C C . ALA A 1 90 ? -6.412 -9.900 -1.198 1.00 97.69 90 ALA A C 1
ATOM 713 O O . ALA A 1 90 ? -5.512 -9.234 -0.686 1.00 97.69 90 ALA A O 1
ATOM 714 N N . SER A 1 91 ? -6.166 -10.962 -1.965 1.00 96.50 91 SER A N 1
ATOM 715 C CA . SER A 1 91 ? -4.819 -11.395 -2.333 1.00 96.50 91 SER A CA 1
ATOM 716 C C . SER A 1 91 ? -4.672 -11.413 -3.850 1.00 96.50 91 SER A C 1
ATOM 718 O O . SER A 1 91 ? -5.459 -12.052 -4.547 1.00 96.50 91 SER A O 1
ATOM 720 N N . TYR A 1 92 ? -3.665 -10.701 -4.343 1.00 93.81 92 TYR A N 1
ATOM 721 C CA . TYR A 1 92 ? -3.326 -10.551 -5.753 1.00 93.81 92 TYR A CA 1
ATOM 722 C C . TYR A 1 92 ? -2.071 -11.367 -6.081 1.00 93.81 92 TYR A C 1
ATOM 724 O O . TYR A 1 92 ? -1.208 -11.552 -5.218 1.00 93.81 92 TYR A O 1
ATOM 732 N N . LYS A 1 93 ? -1.975 -11.869 -7.313 1.00 87.12 93 LYS A N 1
ATOM 733 C CA . LYS A 1 93 ? -0.820 -12.615 -7.828 1.00 87.12 93 LYS A CA 1
ATOM 734 C C . LYS A 1 93 ? -0.157 -11.865 -8.967 1.00 87.12 93 LYS A C 1
ATOM 736 O O . LYS A 1 93 ? -0.906 -11.212 -9.725 1.00 87.12 93 LYS A O 1
#

pLDDT: mean 86.62, std 16.67, range [50.94, 98.56]

Mean predicted aligned error: 10.71 Å

Foldseek 3Di:
DVVVVVVVVVVVVPVPCPDPPPPPPFDEAEPVQWDADPNFIAGPVRWGDAGKYWYADPVRHTAKIFGGDRRHTAAWIFGADPVRDTPDIDGDD

Solvent-accessible surface area (backbone atoms only — not comparable to full-atom values): 5446 Å² total; per-residue (Å²): 114,72,71,61,54,53,54,53,56,60,64,63,67,71,70,75,77,74,67,80,74,73,68,80,78,73,47,78,40,32,80,89,55,33,49,79,55,98,87,25,35,18,34,90,83,72,42,56,34,62,30,37,39,43,39,61,50,99,84,70,47,61,37,37,40,36,26,28,50,74,13,33,71,33,40,57,33,40,31,32,42,99,84,66,47,77,77,44,77,49,77,42,117

Secondary structure (DSSP, 8-state):
-HHHHHHHHHHHSSTT-----------EE-TTTEEEETTEEEETTSPBP-EEEEEE-TT--EEEEEEEETTEEEEEEEEE-TTS-EEEEEEE-

Radius of gyration: 22.82 Å; Cα contacts (8 Å, |Δi|>4): 152; chains: 1; bounding box: 68×33×42 Å